Protein AF-A0A957SFG5-F1 (afdb_monomer_lite)

Foldseek 3Di:
DPDDDLFKDKDAFDPVPPCCVVVVDNGDPDGMDIDGPDDDLVSQLVCVLVVVDPDDPDDQCVSLVVSCVSPVPDAADDPDPVRYDDDFFDDDDDDPCVDPPNVDVLQVLLVQLQDPVVVCCCPVRVVRDDDDLDRGDPPPVCVVVVVVCVVVCVVPVSNHHDNVSSVVSCVVVPDDDDPVD

pLDDT: mean 92.84, std 5.59, range [71.06, 98.25]

Sequence (181 aa):
LVYTDVQRKIWDLRPDWWAAKTGFHDLPKVERMVFLPGMDENTMVQLISNNEIDLAFSFTPQNMELAQSQNDKITTFSSEPPYGFL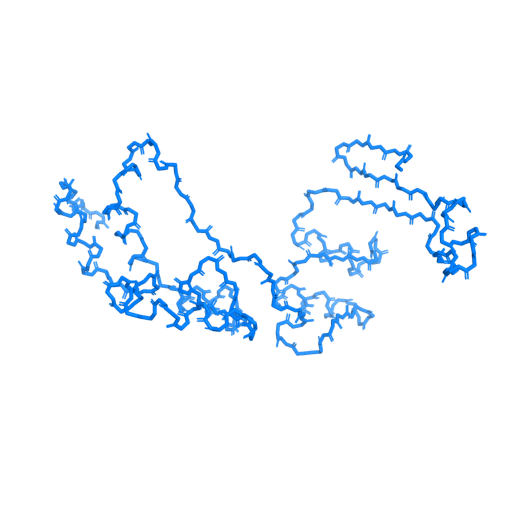DWWPISLAFNDSEPPFDNPDIRWAISYALDRDQIIDVAFRGTTTAIKLPYPGYPGMKPFIDSVSDLLEQYPTTEFNLDKSAELMTANGYEKDGEG

Secondary structure (DSSP, 8-state):
--EE-SS-EEEE--TT-HHHHTTSSPPPS--EEEE--S--HHHHHHHHHTTS-S------HHHHHHHHHH-TT---S-SSTT-S---SS-------TTSTTTTSHHHHHHHHHT--HHHHHHHHHTT-S---SSSS---GGGHHHHHTTHHHHHHS-TT---HHHHHHHHHHTT----TT-

Structure (mmCIF, N/CA/C/O backbone):
data_AF-A0A957SFG5-F1
#
_entry.id   AF-A0A957SFG5-F1
#
loop_
_atom_site.group_PDB
_atom_s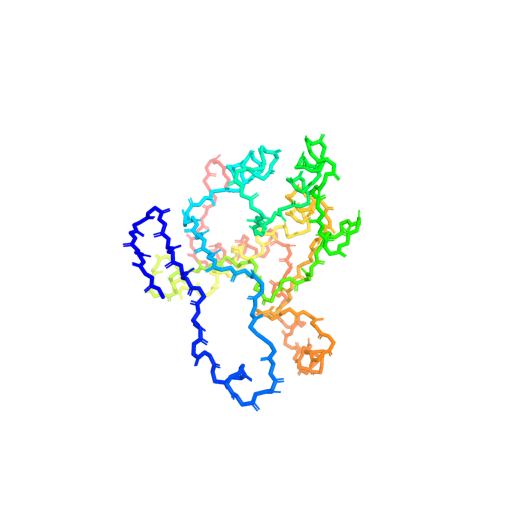ite.id
_atom_site.type_symbol
_atom_site.label_atom_id
_atom_site.label_alt_id
_atom_site.label_comp_id
_atom_site.label_asym_id
_atom_site.label_entity_id
_atom_site.label_seq_id
_atom_site.pdbx_PDB_ins_code
_atom_site.Cartn_x
_atom_site.Cartn_y
_atom_site.Cartn_z
_atom_site.occupancy
_atom_site.B_iso_or_equiv
_atom_site.auth_seq_id
_atom_site.auth_comp_id
_atom_site.auth_asym_id
_atom_site.auth_atom_id
_atom_site.pdbx_PDB_model_num
ATOM 1 N N . LEU A 1 1 ? 24.250 -9.896 -11.782 1.00 94.00 1 LEU A N 1
ATOM 2 C CA . LEU A 1 1 ? 24.590 -8.815 -10.836 1.00 94.00 1 LEU A CA 1
ATOM 3 C C . LEU A 1 1 ? 26.076 -8.564 -10.987 1.00 94.00 1 LEU A C 1
ATOM 5 O O . LEU A 1 1 ? 26.839 -9.496 -10.775 1.00 94.00 1 LEU A O 1
ATOM 9 N N . VAL A 1 2 ? 26.460 -7.373 -11.430 1.00 97.44 2 VAL A N 1
ATOM 10 C CA . VAL A 1 2 ? 27.866 -6.995 -11.658 1.00 97.44 2 VAL A CA 1
ATOM 11 C C . VAL A 1 2 ? 28.364 -5.971 -10.638 1.00 97.44 2 VAL A C 1
ATOM 13 O O . VAL A 1 2 ? 29.566 -5.842 -10.443 1.00 97.44 2 VAL A O 1
ATOM 16 N N . TYR A 1 3 ? 27.452 -5.273 -9.953 1.00 97.75 3 TYR A N 1
ATOM 17 C CA . TYR A 1 3 ? 27.781 -4.326 -8.890 1.00 97.75 3 TYR A CA 1
ATOM 18 C C . TYR A 1 3 ? 26.620 -4.175 -7.903 1.00 97.75 3 TYR A C 1
ATOM 20 O O . TYR A 1 3 ? 25.456 -4.206 -8.309 1.00 97.75 3 TYR A O 1
ATOM 28 N N . THR A 1 4 ? 26.934 -3.980 -6.621 1.00 97.62 4 THR A N 1
ATOM 29 C CA . THR A 1 4 ? 25.954 -3.648 -5.583 1.00 97.62 4 THR A CA 1
ATOM 30 C C . THR A 1 4 ? 26.601 -2.819 -4.479 1.00 97.62 4 THR A C 1
ATOM 32 O O . THR A 1 4 ? 27.673 -3.159 -3.985 1.00 97.62 4 THR A O 1
ATOM 35 N N . ASP A 1 5 ? 25.907 -1.774 -4.059 1.00 96.06 5 ASP A N 1
ATOM 36 C CA . ASP A 1 5 ? 26.125 -1.062 -2.803 1.00 96.06 5 ASP A CA 1
ATOM 37 C C . ASP A 1 5 ? 24.763 -0.595 -2.252 1.00 96.06 5 ASP A C 1
ATOM 39 O O . ASP A 1 5 ? 23.711 -1.076 -2.686 1.00 96.06 5 ASP A O 1
ATOM 43 N N . VAL A 1 6 ? 24.771 0.302 -1.265 1.00 94.50 6 VAL A N 1
ATOM 44 C CA . VAL A 1 6 ? 23.537 0.863 -0.691 1.00 94.50 6 VAL A CA 1
ATOM 45 C C . VAL A 1 6 ? 22.815 1.831 -1.636 1.00 94.50 6 VAL A C 1
ATOM 47 O O . VAL A 1 6 ? 21.619 2.038 -1.473 1.00 94.50 6 VAL A O 1
ATOM 50 N N . GLN A 1 7 ? 23.517 2.408 -2.615 1.00 93.38 7 GLN A N 1
ATOM 51 C CA . GLN A 1 7 ? 22.997 3.433 -3.525 1.00 93.38 7 GLN A CA 1
ATOM 52 C C . GLN A 1 7 ? 22.490 2.849 -4.845 1.00 93.38 7 GLN A C 1
ATOM 54 O O . GLN A 1 7 ? 21.644 3.450 -5.501 1.00 93.38 7 GLN A O 1
ATOM 59 N N . ARG A 1 8 ? 23.012 1.696 -5.280 1.00 94.62 8 ARG A N 1
ATOM 60 C CA . ARG A 1 8 ? 22.644 1.085 -6.558 1.00 94.62 8 ARG A CA 1
ATOM 61 C C . ARG A 1 8 ? 22.949 -0.402 -6.656 1.00 94.62 8 ARG A C 1
ATOM 63 O O . ARG A 1 8 ? 23.901 -0.931 -6.082 1.00 94.62 8 ARG A O 1
ATOM 70 N N . LYS A 1 9 ? 22.182 -1.065 -7.516 1.00 97.38 9 LYS A N 1
ATOM 71 C CA . LYS A 1 9 ? 22.434 -2.431 -7.984 1.00 97.38 9 LYS A CA 1
ATOM 72 C C . LYS A 1 9 ? 22.478 -2.440 -9.505 1.00 97.38 9 LYS A C 1
ATOM 74 O O . LYS A 1 9 ? 21.611 -1.853 -10.144 1.00 97.38 9 LYS A O 1
ATOM 79 N N . ILE A 1 10 ? 23.486 -3.092 -10.083 1.00 98.12 10 ILE A N 1
ATOM 80 C CA . ILE A 1 10 ? 23.691 -3.126 -11.535 1.00 98.12 10 ILE A CA 1
ATOM 81 C C . ILE A 1 10 ? 23.683 -4.570 -12.022 1.00 98.12 10 ILE A C 1
ATOM 83 O O . ILE A 1 10 ? 24.430 -5.422 -11.525 1.00 98.12 10 ILE A O 1
ATOM 87 N N . TRP A 1 11 ? 22.862 -4.845 -13.029 1.00 98.19 11 TRP A N 1
ATOM 88 C CA . TRP A 1 11 ? 22.834 -6.116 -13.741 1.00 98.19 11 TRP A CA 1
ATOM 89 C C . TRP A 1 11 ? 23.118 -5.878 -15.210 1.00 98.19 11 TRP A C 1
ATOM 91 O O . TRP A 1 11 ? 22.459 -5.051 -15.829 1.00 98.19 11 TRP A O 1
ATOM 101 N N . ASP A 1 12 ? 24.042 -6.659 -15.750 1.00 97.94 12 ASP A N 1
ATOM 102 C CA . ASP A 1 12 ? 24.275 -6.731 -17.186 1.00 97.94 12 ASP A CA 1
ATOM 103 C C . ASP A 1 12 ? 23.519 -7.926 -17.760 1.00 97.94 12 ASP A C 1
ATOM 105 O O . ASP A 1 12 ? 23.308 -8.938 -17.073 1.00 97.94 12 ASP A O 1
ATOM 109 N N . LEU A 1 13 ? 23.121 -7.796 -19.023 1.00 97.62 13 LEU A N 1
ATOM 110 C CA . LEU A 1 13 ? 22.551 -8.867 -19.816 1.00 97.62 13 LEU A CA 1
ATOM 111 C C . LEU A 1 13 ? 23.467 -10.084 -19.748 1.00 97.62 13 LEU A C 1
ATOM 113 O O . LEU A 1 13 ? 24.683 -9.997 -19.913 1.00 97.62 13 LEU A O 1
ATOM 117 N N . ARG A 1 14 ? 22.854 -11.244 -19.523 1.00 96.19 14 ARG A N 1
ATOM 118 C CA . ARG A 1 14 ? 23.555 -12.517 -19.526 1.00 96.19 14 ARG A CA 1
ATOM 119 C C . ARG A 1 14 ? 23.525 -13.102 -20.947 1.00 96.19 14 ARG A C 1
ATOM 121 O O . ARG A 1 14 ? 22.488 -13.646 -21.328 1.00 96.19 14 ARG A O 1
ATOM 128 N N . PRO A 1 15 ? 24.620 -13.026 -21.730 1.00 95.19 15 PRO A N 1
ATOM 129 C CA . PRO A 1 15 ? 24.597 -13.417 -23.143 1.00 95.19 15 PRO A CA 1
ATOM 130 C C . PRO A 1 15 ? 24.383 -14.924 -23.349 1.00 95.19 15 PRO A C 1
ATOM 132 O O . PRO A 1 15 ? 23.937 -15.342 -24.411 1.00 95.19 15 PRO A O 1
ATOM 135 N N . ASP A 1 16 ? 24.661 -15.748 -22.335 1.00 95.31 16 ASP A N 1
ATOM 136 C CA . ASP A 1 16 ? 24.464 -17.202 -22.358 1.00 95.31 16 ASP A CA 1
ATOM 137 C C . ASP A 1 16 ? 23.119 -17.649 -21.747 1.00 95.31 16 ASP A C 1
ATOM 139 O O . ASP A 1 16 ? 22.970 -18.785 -21.277 1.00 95.31 16 ASP A O 1
ATOM 143 N N . TRP A 1 17 ? 22.122 -16.755 -21.700 1.00 96.81 17 TRP A N 1
ATOM 144 C CA . TRP A 1 17 ? 20.792 -17.105 -21.212 1.00 96.81 17 TRP A CA 1
ATOM 145 C C . TRP A 1 17 ? 20.233 -18.321 -21.961 1.00 96.81 17 TRP A C 1
ATOM 147 O O . TRP A 1 17 ? 20.208 -18.362 -23.190 1.00 96.81 17 TRP A O 1
ATOM 157 N N . TRP A 1 18 ? 19.814 -19.344 -21.207 1.00 96.75 18 TRP A N 1
ATOM 158 C CA . TRP A 1 18 ? 19.494 -20.661 -21.762 1.00 96.75 18 TRP A CA 1
ATOM 159 C C . TRP A 1 18 ? 18.402 -20.585 -22.832 1.00 96.75 18 TRP A C 1
ATOM 161 O O . TRP A 1 18 ? 18.512 -21.276 -23.836 1.00 96.75 18 TRP A O 1
ATOM 171 N N . ALA A 1 19 ? 17.402 -19.719 -22.645 1.00 97.06 19 ALA A N 1
ATOM 172 C CA . ALA A 1 19 ? 16.280 -19.601 -23.566 1.00 97.06 19 ALA A CA 1
ATOM 173 C C . ALA A 1 19 ? 16.721 -19.053 -24.929 1.00 97.06 19 ALA A C 1
ATOM 175 O O . ALA A 1 19 ? 16.246 -19.536 -25.953 1.00 97.06 19 ALA A O 1
ATOM 176 N N . ALA A 1 20 ? 17.693 -18.136 -24.948 1.00 96.69 20 ALA A N 1
ATOM 177 C CA . ALA A 1 20 ? 18.332 -17.674 -26.178 1.00 96.69 20 ALA A CA 1
ATOM 178 C C . ALA A 1 20 ? 19.196 -18.755 -26.810 1.00 96.69 20 ALA A C 1
ATOM 180 O O . ALA A 1 20 ? 19.100 -19.014 -28.007 1.00 96.69 20 ALA A O 1
ATOM 181 N N . LYS A 1 21 ? 19.981 -19.465 -25.998 1.00 95.94 21 LYS A N 1
ATOM 182 C CA . LYS A 1 21 ? 20.838 -20.547 -26.487 1.00 95.94 21 LYS A CA 1
ATOM 183 C C . LYS A 1 21 ? 20.048 -21.694 -27.129 1.00 95.94 21 LYS A C 1
ATOM 185 O O . LYS A 1 21 ? 20.532 -22.297 -28.082 1.00 95.94 21 LYS A O 1
ATOM 190 N N . THR A 1 22 ? 18.865 -22.017 -26.611 1.00 97.50 22 THR A N 1
ATOM 191 C CA . THR A 1 22 ? 18.005 -23.077 -27.160 1.00 97.50 22 THR A CA 1
ATOM 192 C C . THR A 1 22 ? 17.089 -22.593 -28.285 1.00 97.50 22 THR A C 1
ATOM 194 O O . THR A 1 22 ? 16.378 -23.414 -28.855 1.00 97.50 22 THR A O 1
ATOM 197 N N . GLY A 1 23 ? 17.064 -21.289 -28.587 1.00 96.38 23 GLY A N 1
ATOM 198 C CA . GLY A 1 23 ? 16.125 -20.693 -29.543 1.00 96.38 23 GLY A CA 1
ATOM 199 C C . GLY A 1 23 ? 14.677 -20.617 -29.040 1.00 96.38 23 GLY A C 1
ATOM 200 O O . GLY A 1 23 ? 13.762 -20.473 -29.841 1.00 96.38 23 GLY A O 1
ATOM 201 N N . PHE A 1 24 ? 14.454 -20.742 -27.728 1.00 97.62 24 PHE A N 1
ATOM 202 C CA . PHE A 1 24 ? 13.128 -20.611 -27.117 1.00 97.62 24 PHE A CA 1
ATOM 203 C C . PHE A 1 24 ? 12.676 -19.142 -27.030 1.00 97.62 24 PHE A C 1
ATOM 205 O O . PHE A 1 24 ? 11.509 -18.850 -27.267 1.00 97.62 24 PHE A O 1
ATOM 212 N N . HIS A 1 25 ? 13.599 -18.220 -26.739 1.00 97.31 25 HIS A N 1
ATOM 213 C CA . HIS A 1 25 ? 13.359 -16.772 -26.741 1.00 97.31 25 HIS A CA 1
ATOM 214 C C . HIS A 1 25 ? 14.609 -16.007 -27.166 1.00 97.31 25 HIS A C 1
ATOM 216 O O . HIS A 1 25 ? 15.697 -16.373 -26.746 1.00 97.31 25 HIS A O 1
ATOM 222 N N . ASP A 1 26 ? 14.461 -14.905 -27.899 1.00 97.25 26 ASP A N 1
ATOM 223 C CA . ASP A 1 26 ? 15.575 -13.991 -28.180 1.00 97.25 26 ASP A CA 1
ATOM 224 C C . ASP A 1 26 ? 16.135 -13.350 -26.896 1.00 97.25 26 ASP A C 1
ATOM 226 O O . ASP A 1 26 ? 15.451 -13.253 -25.872 1.00 97.25 26 ASP A O 1
ATOM 230 N N . LEU A 1 27 ? 17.383 -12.872 -26.946 1.00 97.12 27 LEU A N 1
ATOM 231 C CA . LEU A 1 27 ? 17.940 -12.074 -25.852 1.00 97.12 27 LEU A CA 1
ATOM 232 C C . LEU A 1 27 ? 17.141 -10.765 -25.673 1.00 97.12 27 LEU A C 1
ATOM 234 O O . LEU A 1 27 ? 16.758 -10.138 -26.666 1.00 97.12 27 LEU A O 1
ATOM 238 N N . PRO A 1 28 ? 16.927 -10.305 -24.425 1.00 95.75 28 PRO A N 1
ATOM 239 C CA . PRO A 1 28 ? 16.387 -8.976 -24.164 1.00 95.75 28 PRO A CA 1
ATOM 240 C C . PRO A 1 28 ? 17.209 -7.880 -24.849 1.00 95.75 28 PRO A C 1
ATOM 242 O O . PRO A 1 28 ? 18.436 -7.935 -24.864 1.00 95.75 28 PRO A O 1
ATOM 245 N N . LYS A 1 29 ? 16.530 -6.841 -25.349 1.00 96.56 29 LYS A N 1
ATOM 246 C CA . LYS A 1 29 ? 17.194 -5.656 -25.922 1.00 96.56 29 LYS A CA 1
ATOM 247 C C . LYS A 1 29 ? 17.914 -4.805 -24.871 1.00 96.56 29 LYS A C 1
ATOM 249 O O . LYS A 1 29 ? 18.819 -4.056 -25.211 1.00 96.56 29 LYS A O 1
ATOM 254 N N . VAL A 1 30 ? 17.476 -4.879 -23.613 1.00 96.44 30 VAL A N 1
ATOM 255 C CA . VAL A 1 30 ? 18.080 -4.143 -22.498 1.00 96.44 30 VAL A CA 1
ATOM 256 C C . VAL A 1 30 ? 19.384 -4.829 -22.100 1.00 96.44 30 VAL A C 1
ATOM 258 O O . VAL A 1 30 ? 19.377 -5.964 -21.627 1.00 96.44 30 VAL A O 1
ATOM 261 N N . GLU A 1 31 ? 20.499 -4.125 -22.274 1.00 97.06 31 GLU A N 1
ATOM 262 C CA . GLU A 1 31 ? 21.842 -4.647 -21.990 1.00 97.06 31 GLU A CA 1
ATOM 263 C C . GLU A 1 31 ? 22.265 -4.454 -20.531 1.00 97.06 31 GLU A C 1
ATOM 265 O O . GLU A 1 31 ? 23.101 -5.200 -20.021 1.00 97.06 31 GLU A O 1
ATOM 270 N N . ARG A 1 32 ? 21.693 -3.456 -19.850 1.00 97.75 32 ARG A N 1
ATOM 271 C CA . ARG A 1 32 ? 22.003 -3.126 -18.460 1.00 97.75 32 ARG A CA 1
ATOM 272 C C . ARG A 1 32 ? 20.786 -2.562 -17.746 1.00 97.75 32 ARG A C 1
ATOM 274 O O . ARG A 1 32 ? 20.080 -1.720 -18.284 1.00 97.75 32 ARG A O 1
ATOM 281 N N . MET A 1 33 ? 20.603 -2.985 -16.501 1.00 97.50 33 MET A N 1
ATOM 282 C CA . MET A 1 33 ? 19.661 -2.390 -15.559 1.00 97.50 33 MET A CA 1
ATOM 283 C C . MET A 1 33 ? 20.432 -1.795 -14.385 1.00 97.50 33 MET A C 1
ATOM 285 O O . MET A 1 33 ? 21.273 -2.473 -13.787 1.00 97.50 33 MET A O 1
ATOM 289 N N . VAL A 1 34 ? 20.122 -0.546 -14.044 1.00 97.06 34 VAL A N 1
ATOM 290 C CA . VAL A 1 34 ? 20.611 0.135 -12.842 1.00 97.06 34 VAL A CA 1
ATOM 291 C C . VAL A 1 34 ? 19.409 0.401 -11.949 1.00 97.06 34 VAL A C 1
ATOM 293 O O . VAL A 1 34 ? 18.510 1.144 -12.319 1.00 97.06 34 VAL A O 1
ATOM 296 N N . PHE A 1 35 ? 19.380 -0.230 -10.783 1.00 95.56 35 PHE A N 1
ATOM 297 C CA . PHE A 1 35 ? 18.334 -0.028 -9.787 1.00 95.56 35 PHE A CA 1
ATOM 298 C C . PHE A 1 35 ? 18.850 0.890 -8.690 1.00 95.56 35 PHE A C 1
ATOM 300 O O . PHE A 1 35 ? 19.915 0.616 -8.134 1.00 95.56 35 PHE A O 1
ATOM 307 N N . LEU A 1 36 ? 18.082 1.925 -8.366 1.00 93.88 36 LEU A N 1
ATOM 308 C CA . LEU A 1 36 ? 18.376 2.901 -7.320 1.00 93.88 36 LEU A CA 1
ATOM 309 C C . LEU A 1 36 ? 17.465 2.611 -6.108 1.00 93.88 36 LEU A C 1
ATOM 311 O O . LEU A 1 36 ? 16.256 2.811 -6.202 1.00 93.88 36 LEU A O 1
ATOM 315 N N . PRO A 1 37 ? 17.981 2.057 -4.995 1.00 90.62 37 PRO A N 1
ATOM 316 C CA . PRO A 1 37 ? 17.180 1.760 -3.812 1.00 90.62 37 PRO A CA 1
ATOM 317 C C . PRO A 1 37 ? 16.814 3.016 -3.014 1.00 90.62 37 PRO A C 1
ATOM 319 O O . PRO A 1 37 ? 17.559 3.990 -3.000 1.00 90.62 37 PRO A O 1
ATOM 322 N N . GLY A 1 38 ? 15.723 2.930 -2.247 1.00 81.50 38 GLY A N 1
ATOM 323 C CA . GLY A 1 38 ? 15.443 3.865 -1.149 1.00 81.50 38 GLY A CA 1
ATOM 324 C C . GLY A 1 38 ? 14.981 5.259 -1.569 1.00 81.50 38 GLY A C 1
ATOM 325 O O . GLY A 1 38 ? 15.095 6.187 -0.775 1.00 81.50 38 GLY A O 1
ATOM 326 N N . MET A 1 39 ? 14.475 5.416 -2.791 1.00 85.88 39 MET A N 1
ATOM 327 C CA . MET A 1 39 ? 13.896 6.680 -3.238 1.00 85.88 39 MET A CA 1
ATOM 328 C C . MET A 1 39 ? 12.466 6.812 -2.717 1.00 85.88 39 MET A C 1
ATOM 330 O O . MET A 1 39 ? 11.665 5.886 -2.859 1.00 85.88 39 MET A O 1
ATOM 334 N N . ASP A 1 40 ? 12.148 7.962 -2.1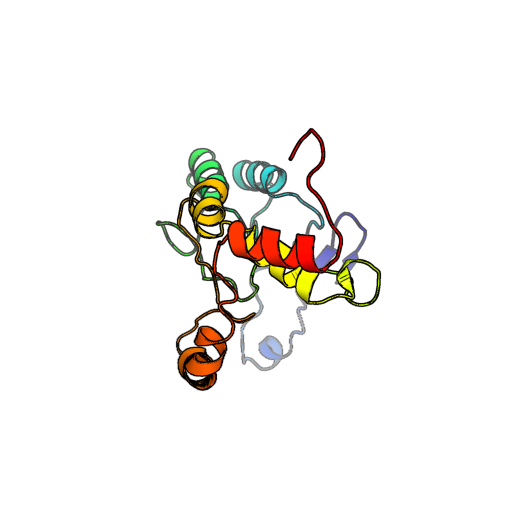29 1.00 90.81 40 ASP A N 1
ATOM 335 C CA . ASP A 1 40 ? 10.763 8.338 -1.877 1.00 90.81 40 ASP A CA 1
ATOM 336 C C . ASP A 1 40 ? 10.056 8.723 -3.187 1.00 90.81 40 ASP A C 1
ATOM 338 O O . ASP A 1 40 ? 10.674 8.961 -4.231 1.00 90.81 40 ASP A O 1
ATOM 342 N N . GLU A 1 41 ? 8.733 8.782 -3.119 1.00 90.88 41 GLU A N 1
ATOM 343 C CA . GLU A 1 41 ? 7.878 9.017 -4.274 1.00 90.88 41 GLU A CA 1
ATOM 344 C C . GLU A 1 41 ? 8.114 10.381 -4.940 1.00 90.88 41 GLU A C 1
ATOM 346 O O . GLU A 1 41 ? 8.167 10.460 -6.166 1.00 90.88 41 GLU A O 1
ATOM 351 N N . ASN A 1 42 ? 8.345 11.444 -4.160 1.00 92.12 42 ASN A N 1
ATOM 352 C CA . ASN A 1 42 ? 8.575 12.788 -4.699 1.00 92.12 42 ASN A CA 1
ATOM 353 C C . ASN A 1 42 ? 9.918 12.868 -5.428 1.00 92.12 42 ASN A C 1
ATOM 355 O O . ASN A 1 42 ? 10.011 13.469 -6.501 1.00 92.12 42 ASN A O 1
ATOM 359 N N . THR A 1 43 ? 10.950 12.230 -4.871 1.00 94.12 43 THR A N 1
ATOM 360 C CA . THR A 1 43 ? 12.250 12.089 -5.534 1.00 94.12 43 THR A CA 1
ATOM 361 C C . THR A 1 43 ? 12.092 11.366 -6.872 1.00 94.12 43 THR A C 1
ATOM 363 O O . THR A 1 43 ? 12.603 11.833 -7.890 1.00 94.12 43 THR A O 1
ATOM 366 N N . MET A 1 44 ? 11.326 10.272 -6.908 1.00 95.44 44 MET A N 1
ATOM 367 C CA . MET A 1 44 ? 11.057 9.550 -8.152 1.00 95.44 44 MET A CA 1
ATOM 368 C C . MET A 1 44 ? 10.317 10.403 -9.188 1.00 95.44 44 MET A C 1
ATOM 370 O O . MET A 1 44 ? 10.702 10.344 -10.352 1.00 95.44 44 MET A O 1
ATOM 374 N N . VAL A 1 45 ? 9.324 11.214 -8.790 1.00 95.69 45 VAL A N 1
ATOM 375 C CA . VAL A 1 45 ? 8.634 12.159 -9.695 1.00 95.69 45 VAL A CA 1
ATOM 376 C C . VAL A 1 45 ? 9.635 13.105 -10.356 1.00 95.69 45 VAL A C 1
ATOM 378 O O . VAL A 1 45 ? 9.600 13.275 -11.569 1.00 95.69 45 VAL A O 1
ATOM 381 N N . GLN A 1 46 ? 10.565 13.689 -9.596 1.00 95.00 46 GLN A N 1
ATOM 382 C CA . GLN A 1 46 ? 11.567 14.591 -10.173 1.00 95.00 46 GLN A CA 1
ATOM 383 C C . GLN A 1 46 ? 12.489 13.874 -11.166 1.00 95.00 46 GLN A C 1
ATOM 385 O O . GLN A 1 46 ? 12.711 14.366 -12.272 1.00 95.00 46 GLN A O 1
ATOM 390 N N . LEU A 1 47 ? 12.986 12.690 -10.801 1.00 95.44 47 LEU A N 1
ATOM 391 C CA . LEU A 1 47 ? 13.908 11.932 -11.647 1.00 95.44 47 LEU A CA 1
ATOM 392 C C . LEU A 1 47 ? 13.251 11.470 -12.954 1.00 95.44 47 LEU A C 1
ATOM 394 O O . LEU A 1 47 ? 13.858 11.603 -14.017 1.00 95.44 47 LEU A O 1
ATOM 398 N N . ILE A 1 48 ? 12.019 10.946 -12.906 1.00 96.56 48 ILE A N 1
ATOM 399 C CA . ILE A 1 48 ? 11.320 10.486 -14.118 1.00 96.56 48 ILE A CA 1
ATOM 400 C C . ILE A 1 48 ? 10.952 11.675 -15.016 1.00 96.56 48 ILE A C 1
ATOM 402 O O . ILE A 1 48 ? 11.160 11.614 -16.227 1.00 96.56 48 ILE A O 1
ATOM 406 N N . SER A 1 49 ? 10.505 12.796 -14.435 1.00 96.25 49 SER A N 1
ATOM 407 C CA . SER A 1 49 ? 10.208 14.027 -15.177 1.00 96.25 49 SER A CA 1
ATOM 408 C C . SER A 1 49 ? 11.439 14.567 -15.906 1.00 96.25 49 SER A C 1
ATOM 410 O O . SER A 1 49 ? 11.337 14.976 -17.064 1.00 96.25 49 SER A O 1
ATOM 412 N N . ASN A 1 50 ? 12.617 14.485 -15.280 1.00 96.31 50 ASN A N 1
ATOM 413 C CA . ASN A 1 50 ? 13.888 14.923 -15.860 1.00 96.31 50 ASN A CA 1
ATOM 414 C C . ASN A 1 50 ? 14.535 13.903 -16.816 1.00 96.31 50 ASN A C 1
ATOM 416 O O . ASN A 1 50 ? 15.565 14.211 -17.418 1.00 96.31 50 ASN A O 1
ATOM 420 N N . ASN A 1 51 ? 13.933 12.726 -17.021 1.00 96.12 51 ASN A N 1
ATOM 421 C CA . ASN A 1 51 ? 14.510 11.602 -17.776 1.00 96.12 51 ASN A CA 1
ATOM 422 C C . ASN A 1 51 ? 15.827 11.064 -17.166 1.00 96.12 51 ASN A C 1
ATOM 424 O O . ASN A 1 51 ? 16.717 10.617 -17.887 1.00 96.12 51 ASN A O 1
ATOM 428 N N . GLU A 1 52 ? 15.969 11.127 -15.840 1.00 95.81 52 GLU A N 1
ATOM 429 C CA . GLU A 1 52 ? 17.106 10.562 -15.092 1.00 95.81 52 GLU A CA 1
ATOM 430 C C . GLU A 1 52 ? 16.889 9.083 -14.721 1.00 95.81 52 GLU A C 1
ATOM 432 O O . GLU A 1 52 ? 17.848 8.360 -14.443 1.00 95.81 52 GLU A O 1
ATOM 437 N N . ILE A 1 53 ? 15.635 8.626 -14.747 1.00 95.88 53 ILE A N 1
ATOM 438 C CA . ILE A 1 53 ? 15.235 7.217 -14.648 1.00 95.88 53 ILE A CA 1
ATOM 439 C C . ILE A 1 53 ? 14.241 6.889 -15.765 1.00 95.88 53 ILE A C 1
ATOM 441 O O . ILE A 1 53 ? 13.540 7.775 -16.241 1.00 95.88 53 ILE A O 1
ATOM 445 N N . ASP A 1 54 ? 14.158 5.615 -16.155 1.00 95.75 54 ASP A N 1
ATOM 446 C CA . ASP A 1 54 ? 13.216 5.141 -17.185 1.00 95.75 54 ASP A CA 1
ATOM 447 C C . ASP A 1 54 ? 11.921 4.554 -16.595 1.00 95.75 54 ASP A C 1
ATOM 449 O O . ASP A 1 54 ? 10.921 4.399 -17.293 1.00 95.75 54 ASP A O 1
ATOM 453 N N . LEU A 1 55 ? 11.946 4.176 -15.312 1.00 93.75 55 LEU A N 1
ATOM 454 C CA . LEU A 1 55 ? 10.834 3.533 -14.616 1.00 93.75 55 LEU A CA 1
ATOM 455 C C . LEU A 1 55 ? 10.781 4.005 -13.163 1.00 93.75 55 LEU A C 1
ATOM 457 O O . LEU A 1 55 ? 11.766 3.896 -12.434 1.00 93.75 55 LEU A O 1
ATOM 461 N N . ALA A 1 56 ? 9.604 4.464 -12.744 1.00 91.81 56 ALA A N 1
ATOM 462 C CA . ALA A 1 56 ? 9.252 4.709 -11.351 1.00 91.81 56 ALA A CA 1
ATOM 463 C C . ALA A 1 56 ? 8.173 3.707 -10.916 1.00 91.81 56 ALA A C 1
ATOM 465 O O . ALA A 1 56 ? 7.340 3.297 -11.726 1.00 91.81 56 ALA A O 1
ATOM 466 N N . PHE A 1 57 ? 8.201 3.287 -9.651 1.00 84.75 57 PHE A N 1
ATOM 467 C CA . PHE A 1 57 ? 7.264 2.300 -9.116 1.00 84.75 57 PHE A CA 1
ATOM 468 C C . PHE A 1 57 ? 6.517 2.843 -7.893 1.00 84.75 57 PHE A C 1
ATOM 470 O O . PHE A 1 57 ? 7.108 3.499 -7.040 1.00 84.75 57 PHE A O 1
ATOM 477 N N . SER A 1 58 ? 5.220 2.520 -7.851 1.00 81.31 58 SER A N 1
ATOM 478 C CA . SER A 1 58 ? 4.202 2.874 -6.850 1.00 81.31 58 SER A CA 1
ATOM 479 C C . SER A 1 58 ? 3.958 4.367 -6.629 1.00 81.31 58 SER A C 1
ATOM 481 O O . SER A 1 58 ? 4.051 4.856 -5.507 1.00 81.31 58 SER A O 1
ATOM 483 N N . PHE A 1 59 ? 3.577 5.079 -7.693 1.00 88.31 59 PHE A N 1
ATOM 484 C CA . PHE A 1 59 ? 2.974 6.404 -7.547 1.00 88.31 59 PHE A CA 1
ATOM 485 C C . PHE A 1 59 ? 1.527 6.314 -7.057 1.00 88.31 59 PHE A C 1
ATOM 487 O O . PHE A 1 59 ? 0.724 5.525 -7.556 1.00 88.31 59 PHE A O 1
ATOM 494 N N . THR A 1 60 ? 1.193 7.191 -6.122 1.00 86.88 60 THR A N 1
ATOM 495 C CA . THR A 1 60 ? -0.159 7.668 -5.861 1.00 86.88 60 THR A CA 1
ATOM 496 C C . THR A 1 60 ? -0.725 8.342 -7.120 1.00 86.88 60 THR A C 1
ATOM 498 O O . THR A 1 60 ? 0.034 8.880 -7.937 1.00 86.88 60 THR A O 1
ATOM 501 N N . PRO A 1 61 ? -2.058 8.369 -7.294 1.00 87.31 61 PRO A N 1
ATOM 502 C CA . PRO A 1 61 ? -2.688 9.061 -8.419 1.00 87.31 61 PRO A CA 1
ATOM 503 C C . PRO A 1 61 ? -2.218 10.513 -8.587 1.00 87.31 61 PRO A C 1
ATOM 505 O O . PRO A 1 61 ? -1.967 10.966 -9.699 1.00 87.31 61 PRO A O 1
ATOM 508 N N . GLN A 1 62 ? -2.034 11.221 -7.474 1.00 88.56 62 GLN A N 1
ATOM 509 C CA . GLN A 1 62 ? -1.625 12.620 -7.426 1.00 88.56 62 GLN A CA 1
ATOM 510 C C . GLN A 1 62 ? -0.218 12.825 -7.991 1.00 88.56 62 GLN A C 1
ATOM 512 O O . GLN A 1 62 ? 0.017 13.764 -8.750 1.00 88.56 62 GLN A O 1
ATOM 517 N N . ASN A 1 63 ? 0.720 11.948 -7.640 1.00 91.62 63 ASN A N 1
ATOM 518 C CA . ASN A 1 63 ? 2.087 12.039 -8.140 1.00 91.62 63 ASN A CA 1
ATOM 519 C C . ASN A 1 63 ? 2.217 11.543 -9.579 1.00 91.62 63 ASN A C 1
ATOM 521 O O . ASN A 1 63 ? 3.050 12.068 -10.316 1.00 91.62 63 ASN A O 1
ATOM 525 N N . MET A 1 64 ? 1.366 10.608 -10.014 1.00 91.50 64 MET A N 1
ATOM 526 C CA . MET A 1 64 ? 1.267 10.260 -11.433 1.00 91.50 64 MET A CA 1
ATOM 527 C C . MET A 1 64 ? 0.797 11.460 -12.266 1.00 91.50 64 MET A C 1
ATOM 529 O O . MET A 1 64 ? 1.453 11.811 -13.246 1.00 91.50 64 MET A O 1
ATOM 533 N N . GLU A 1 65 ? -0.272 12.141 -11.838 1.00 90.62 65 GLU A N 1
ATOM 534 C CA . GLU A 1 65 ? -0.755 13.377 -12.475 1.00 90.62 65 GLU A CA 1
ATOM 535 C C . GLU A 1 65 ? 0.336 14.452 -12.521 1.00 90.62 65 GLU A C 1
ATOM 537 O O . GLU A 1 65 ? 0.562 15.081 -13.558 1.00 90.62 65 GLU A O 1
ATOM 542 N N . LEU A 1 66 ? 1.054 14.643 -11.409 1.00 93.00 66 LEU A N 1
ATOM 543 C CA . LEU A 1 66 ? 2.147 15.605 -11.335 1.00 93.00 66 LEU A CA 1
ATOM 544 C C . LEU A 1 66 ? 3.278 15.259 -12.312 1.00 93.00 66 LEU A C 1
ATOM 546 O O . LEU A 1 66 ? 3.719 16.140 -13.051 1.00 93.00 66 LEU A O 1
ATOM 550 N N . ALA A 1 67 ? 3.722 14.002 -12.354 1.00 94.62 67 ALA A N 1
ATOM 551 C CA . ALA A 1 67 ? 4.770 13.556 -13.267 1.00 94.62 67 ALA A CA 1
ATOM 552 C C . ALA A 1 67 ? 4.361 13.772 -14.735 1.00 94.62 67 ALA A C 1
ATOM 554 O O . ALA A 1 67 ? 5.097 14.393 -15.501 1.00 94.62 67 ALA A O 1
ATOM 555 N N . GLN A 1 68 ? 3.146 13.363 -15.113 1.00 93.12 68 GLN A N 1
ATOM 556 C CA . GLN A 1 68 ? 2.619 13.564 -16.469 1.00 93.12 68 GLN A CA 1
ATOM 557 C C . GLN A 1 68 ? 2.459 15.047 -16.837 1.00 93.12 68 GLN A C 1
ATOM 559 O O . GLN A 1 68 ? 2.668 15.420 -17.989 1.00 93.12 68 GLN A O 1
ATOM 564 N N . SER A 1 69 ? 2.146 15.914 -15.866 1.00 94.44 69 SER A N 1
ATOM 565 C CA . SER A 1 69 ? 2.093 17.368 -16.090 1.00 94.44 69 SER A CA 1
ATOM 566 C C . SER A 1 69 ? 3.467 17.991 -16.373 1.00 94.44 69 SER A C 1
ATOM 568 O O . SER A 1 69 ? 3.547 19.046 -17.003 1.00 94.44 69 SER A O 1
ATOM 570 N N . GLN A 1 70 ? 4.545 17.352 -15.908 1.00 96.44 70 GLN A N 1
ATOM 571 C CA . GLN A 1 70 ? 5.924 17.813 -16.080 1.00 96.44 70 GLN A CA 1
ATOM 572 C C . GLN A 1 70 ? 6.589 17.218 -17.327 1.00 96.44 70 GLN A C 1
ATOM 574 O O . GLN A 1 70 ? 7.457 17.862 -17.917 1.00 96.44 70 GLN A O 1
ATOM 579 N N . ASN A 1 71 ? 6.190 16.012 -17.741 1.00 96.00 71 ASN A N 1
ATOM 580 C CA . ASN A 1 71 ? 6.711 15.340 -18.927 1.00 96.00 71 ASN A CA 1
ATOM 581 C C . ASN A 1 71 ? 5.625 14.462 -19.578 1.00 96.00 71 ASN A C 1
ATOM 583 O O . ASN A 1 71 ? 5.253 13.408 -19.062 1.00 96.00 71 ASN A O 1
ATOM 587 N N . ASP A 1 72 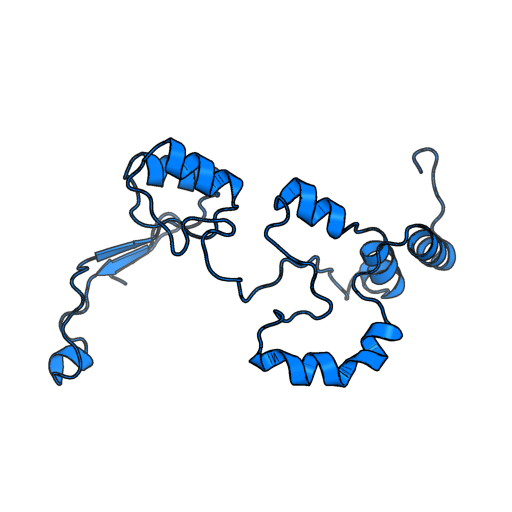? 5.162 14.881 -20.757 1.00 94.19 72 ASP A N 1
ATOM 588 C CA . ASP A 1 72 ? 4.079 14.251 -21.525 1.00 94.19 72 ASP A CA 1
ATOM 589 C C . ASP A 1 72 ? 4.441 12.877 -22.117 1.00 94.19 72 ASP A C 1
ATOM 591 O O . ASP A 1 72 ? 3.568 12.146 -22.589 1.00 94.19 72 ASP A O 1
ATOM 595 N N . LYS A 1 73 ? 5.723 12.496 -22.076 1.00 95.50 73 LYS A N 1
ATOM 596 C CA . LYS A 1 73 ? 6.200 11.171 -22.497 1.00 95.50 73 LYS A CA 1
ATOM 597 C C . LYS A 1 73 ? 6.027 10.110 -21.417 1.00 95.50 73 LYS A C 1
ATOM 599 O O . LYS A 1 73 ? 6.193 8.924 -21.710 1.00 95.50 73 LYS A O 1
ATOM 604 N N . ILE A 1 74 ? 5.730 10.512 -20.182 1.00 94.69 74 ILE A N 1
ATOM 605 C CA . ILE A 1 74 ? 5.497 9.579 -19.084 1.00 94.69 74 ILE A CA 1
ATOM 606 C C . ILE A 1 74 ? 4.163 8.881 -19.318 1.00 94.69 74 ILE A C 1
ATOM 608 O O . ILE A 1 74 ? 3.099 9.496 -19.381 1.00 94.69 74 ILE A O 1
ATOM 612 N N . THR A 1 75 ? 4.228 7.561 -19.440 1.00 93.06 75 THR A N 1
ATOM 613 C CA . THR A 1 75 ? 3.065 6.708 -19.674 1.00 93.06 75 THR A CA 1
ATOM 614 C C . THR A 1 75 ? 2.965 5.646 -18.593 1.00 93.06 75 THR A C 1
ATOM 616 O O . THR A 1 75 ? 3.915 5.359 -17.867 1.00 93.06 75 THR A O 1
ATOM 619 N N . THR A 1 76 ? 1.780 5.068 -18.483 1.00 92.00 76 THR A N 1
ATOM 620 C CA . THR A 1 76 ? 1.445 4.015 -17.531 1.00 92.00 76 THR A CA 1
ATOM 621 C C . THR A 1 76 ? 0.366 3.133 -18.157 1.00 92.00 76 THR A C 1
ATOM 623 O O . THR A 1 76 ? -0.034 3.344 -19.303 1.00 92.00 76 THR A O 1
ATOM 626 N N . PHE A 1 77 ? -0.071 2.100 -17.447 1.00 90.19 77 PHE A N 1
ATOM 627 C CA . PHE A 1 77 ? -0.973 1.087 -17.985 1.00 90.19 77 PHE A CA 1
ATOM 628 C C . PHE A 1 77 ? -2.353 1.637 -18.390 1.00 90.19 77 PHE A C 1
ATOM 630 O O . PHE A 1 77 ? -2.936 1.156 -19.359 1.00 90.19 77 PHE A O 1
ATOM 637 N N . SER A 1 78 ? -2.872 2.635 -17.668 1.00 89.25 78 SER A N 1
ATOM 638 C CA . SER A 1 78 ? -4.167 3.279 -17.930 1.00 89.25 78 SER A CA 1
ATOM 639 C C . SER A 1 78 ? -4.019 4.799 -17.998 1.00 89.25 78 SER A C 1
ATOM 641 O O . SER A 1 78 ? -3.246 5.374 -17.240 1.00 89.25 78 SER A O 1
ATOM 643 N N . SER A 1 79 ? -4.783 5.460 -18.870 1.00 86.50 79 SER A N 1
ATOM 644 C CA . SER A 1 79 ? -4.856 6.929 -18.924 1.00 86.50 79 SER A CA 1
ATOM 645 C C . SER A 1 79 ? -5.727 7.538 -17.823 1.00 86.50 79 SER A C 1
ATOM 647 O O . SER A 1 79 ? -5.686 8.744 -17.629 1.00 86.50 79 SER A O 1
ATOM 649 N N . GLU A 1 80 ? -6.506 6.716 -17.121 1.00 85.88 80 GLU A N 1
ATOM 650 C CA . GLU A 1 80 ? -7.412 7.131 -16.047 1.00 85.88 80 GLU A CA 1
ATOM 651 C C . GLU A 1 80 ? -6.976 6.532 -14.700 1.00 85.88 80 GLU A C 1
ATOM 653 O O . GLU A 1 80 ? -6.457 5.401 -14.695 1.00 85.88 80 GLU A O 1
ATOM 658 N N . PRO A 1 81 ? -7.236 7.213 -13.563 1.00 83.19 81 PRO A N 1
ATOM 659 C CA . PRO A 1 81 ? -7.012 6.666 -12.228 1.00 83.19 81 PRO A CA 1
ATOM 660 C C . PRO A 1 81 ? -7.638 5.268 -12.046 1.00 83.19 81 PRO A C 1
ATOM 662 O O . PRO A 1 81 ? -8.735 5.019 -12.549 1.00 83.19 81 PRO A O 1
ATOM 665 N N . PRO A 1 82 ? -6.981 4.340 -11.321 1.00 84.81 82 PRO A N 1
ATOM 666 C CA . PRO A 1 82 ? -5.727 4.496 -10.574 1.00 84.81 82 PRO A CA 1
ATOM 667 C C . PRO A 1 82 ? -4.457 4.384 -11.442 1.00 84.81 82 PRO A C 1
ATOM 669 O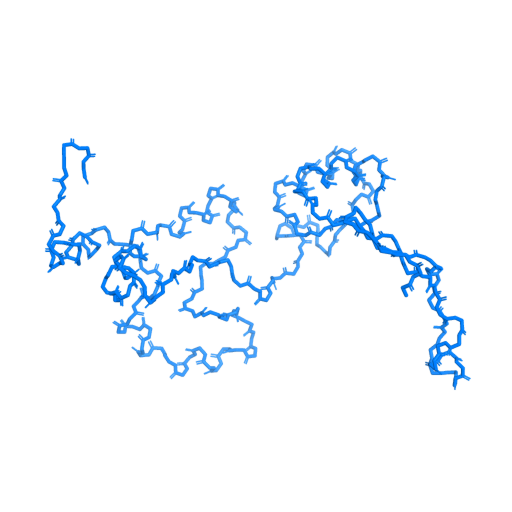 O . PRO A 1 82 ? -3.386 4.097 -10.918 1.00 84.81 82 PRO A O 1
ATOM 672 N N . TYR A 1 83 ? -4.556 4.566 -12.766 1.00 85.94 83 TYR A N 1
ATOM 673 C CA . TYR A 1 83 ? -3.449 4.593 -13.734 1.00 85.94 83 TYR A CA 1
ATOM 674 C C . TYR A 1 83 ? -2.672 3.273 -13.907 1.00 85.94 83 TYR A C 1
ATOM 676 O O . TYR A 1 83 ? -1.836 3.146 -14.805 1.00 85.94 83 TYR A O 1
ATOM 684 N N . GLY A 1 84 ? -2.965 2.263 -13.093 1.00 82.94 84 GLY A N 1
ATOM 685 C CA . GLY A 1 84 ? -2.229 1.008 -13.008 1.00 82.94 84 GLY A CA 1
ATOM 686 C C . GLY A 1 84 ? -3.106 -0.179 -12.621 1.00 82.94 84 GLY A C 1
ATOM 687 O O . GLY A 1 84 ? -4.327 -0.164 -12.774 1.00 82.94 84 GLY A O 1
ATOM 688 N N . PHE A 1 85 ? -2.457 -1.234 -12.136 1.00 73.38 85 PHE A N 1
ATOM 689 C CA . PHE A 1 85 ? -3.127 -2.436 -11.648 1.00 73.38 85 PHE A CA 1
ATOM 690 C C . PHE A 1 85 ? -3.455 -2.316 -10.152 1.00 73.38 85 PHE A C 1
ATOM 692 O O . PHE A 1 85 ? -2.778 -1.603 -9.415 1.00 73.38 85 PHE A O 1
ATOM 699 N N . LEU A 1 86 ? -4.482 -3.043 -9.700 1.00 75.06 86 LEU A N 1
ATOM 700 C CA . LEU A 1 86 ? -4.767 -3.211 -8.273 1.00 75.06 86 LEU A CA 1
ATOM 701 C C . LEU A 1 86 ? -3.637 -4.031 -7.637 1.00 75.06 86 LEU A C 1
ATOM 703 O O . LEU A 1 86 ? -3.488 -5.209 -7.978 1.00 75.06 86 LEU A O 1
ATOM 707 N N . ASP A 1 87 ? -2.864 -3.414 -6.742 1.00 75.75 87 ASP A N 1
ATOM 708 C CA . ASP A 1 87 ? -1.752 -4.074 -6.055 1.00 75.75 87 ASP A CA 1
ATOM 709 C C . ASP A 1 87 ? -2.242 -5.278 -5.234 1.00 75.75 87 ASP A C 1
ATOM 711 O O . ASP A 1 87 ? -3.348 -5.296 -4.690 1.00 75.75 87 ASP A O 1
ATOM 715 N N . TRP A 1 88 ? -1.404 -6.308 -5.165 1.00 73.12 88 TRP A N 1
ATOM 716 C CA . TRP A 1 88 ? -1.681 -7.525 -4.418 1.00 73.12 88 TRP A CA 1
ATOM 717 C C . TRP A 1 88 ? -1.405 -7.373 -2.915 1.00 73.12 88 TRP A C 1
ATOM 719 O O . TRP A 1 88 ? -1.816 -8.243 -2.145 1.00 73.12 88 TRP A O 1
ATOM 729 N N . TRP A 1 89 ? -0.741 -6.285 -2.497 1.00 78.88 89 TRP A N 1
ATOM 730 C CA . TRP A 1 89 ? -0.407 -5.988 -1.099 1.00 78.88 89 TRP A CA 1
ATOM 731 C C . TRP A 1 89 ? -1.348 -4.938 -0.522 1.00 78.88 89 TRP A C 1
ATOM 733 O O . TRP A 1 89 ? -1.290 -3.775 -0.922 1.00 78.88 89 TRP A O 1
ATOM 743 N N . PRO A 1 90 ? -2.184 -5.293 0.460 1.00 82.38 90 PRO A N 1
ATOM 744 C CA . PRO A 1 90 ? -2.950 -4.287 1.166 1.00 82.38 90 PRO A CA 1
ATOM 745 C C . PRO A 1 90 ? -2.086 -3.450 2.099 1.00 82.38 90 PRO A C 1
ATOM 747 O O . PRO A 1 90 ? -1.286 -3.971 2.882 1.00 82.38 90 PRO A O 1
ATOM 750 N N . ILE A 1 91 ? -2.325 -2.142 2.080 1.00 86.31 91 ILE A N 1
ATOM 751 C CA . ILE A 1 91 ? -1.787 -1.226 3.083 1.00 86.31 91 ILE A CA 1
ATOM 752 C C . ILE A 1 91 ? -2.426 -1.586 4.425 1.00 86.31 91 ILE A C 1
ATOM 754 O O . ILE A 1 91 ? -3.648 -1.559 4.568 1.00 86.31 91 ILE A O 1
ATOM 758 N N . SER A 1 92 ? -1.591 -1.959 5.391 1.00 88.88 92 SER A N 1
ATOM 759 C CA . SER A 1 92 ? -2.028 -2.524 6.668 1.00 88.88 92 SER A CA 1
ATOM 760 C C . SER A 1 92 ? -1.356 -1.809 7.836 1.00 88.88 92 SER A C 1
ATOM 762 O O . SER A 1 92 ? -0.170 -1.485 7.770 1.00 88.88 92 SER A O 1
ATOM 764 N N . LEU A 1 93 ? -2.102 -1.614 8.923 1.00 91.75 93 LEU A N 1
ATOM 765 C CA . LEU A 1 93 ? -1.552 -1.261 10.228 1.00 91.75 93 LEU A CA 1
ATOM 766 C C . LEU A 1 93 ? -1.349 -2.556 11.019 1.00 91.75 93 LEU A C 1
ATOM 768 O O . LEU A 1 93 ? -2.308 -3.290 11.252 1.00 91.75 93 LEU A O 1
ATOM 772 N N . ALA A 1 94 ? -0.107 -2.841 11.399 1.00 92.44 94 ALA A N 1
ATOM 773 C CA . ALA A 1 94 ? 0.252 -4.023 12.175 1.00 92.44 94 ALA A CA 1
ATOM 774 C C . ALA A 1 94 ? 0.804 -3.616 13.542 1.00 92.44 94 ALA A C 1
ATOM 776 O O . ALA A 1 94 ? 1.434 -2.565 13.677 1.00 92.44 94 ALA A O 1
ATOM 777 N N . PHE A 1 95 ? 0.598 -4.476 14.535 1.00 95.81 95 PHE A N 1
ATOM 778 C CA . PHE A 1 95 ? 1.085 -4.276 15.891 1.00 95.81 95 PHE A CA 1
ATOM 779 C C . PHE A 1 95 ? 2.072 -5.375 16.282 1.00 95.81 95 PHE A C 1
ATOM 781 O O . PHE A 1 95 ? 2.123 -6.446 15.675 1.00 95.81 95 PHE A O 1
ATOM 788 N N . ASN A 1 96 ? 2.883 -5.093 17.302 1.00 97.44 96 ASN A N 1
ATOM 789 C CA . ASN A 1 96 ? 3.638 -6.137 17.977 1.00 97.44 96 ASN A CA 1
ATOM 790 C C . ASN A 1 96 ? 2.713 -6.839 18.978 1.00 97.44 96 ASN A C 1
ATOM 792 O O . ASN A 1 96 ? 2.630 -6.439 20.135 1.00 97.44 96 ASN A O 1
ATOM 796 N N . ASP A 1 97 ? 2.046 -7.896 18.524 1.00 97.06 97 ASP A N 1
ATOM 797 C CA . ASP A 1 97 ? 1.058 -8.657 19.302 1.00 97.06 97 ASP A CA 1
ATOM 798 C C . ASP A 1 97 ? 1.668 -9.456 20.479 1.00 97.06 97 ASP A C 1
ATOM 800 O O . ASP A 1 97 ? 0.980 -10.258 21.105 1.00 97.06 97 ASP A O 1
ATOM 804 N N . SER A 1 98 ? 2.965 -9.296 20.768 1.00 97.75 98 SER A N 1
ATOM 805 C CA . SER A 1 98 ? 3.647 -9.916 21.917 1.00 97.75 98 SER A CA 1
ATOM 806 C C . SER A 1 98 ? 3.947 -8.944 23.059 1.00 97.75 98 SER A C 1
ATOM 808 O O . SER A 1 98 ? 4.432 -9.385 24.096 1.00 97.75 98 SER A O 1
ATOM 810 N N . GLU A 1 99 ? 3.686 -7.645 22.885 1.00 98.19 99 GLU A N 1
ATOM 811 C CA . GLU A 1 99 ? 4.028 -6.616 23.870 1.00 98.19 99 GLU A CA 1
ATOM 812 C C . GLU A 1 99 ? 2.802 -5.780 24.269 1.00 98.19 99 GLU A C 1
ATOM 814 O O . GLU A 1 99 ? 2.022 -5.381 23.395 1.00 98.19 99 GLU A O 1
ATOM 819 N N . PRO A 1 100 ? 2.647 -5.435 25.560 1.00 96.88 100 PRO A N 1
ATOM 820 C CA . PRO A 1 100 ? 1.607 -4.513 25.995 1.00 96.88 100 PRO A CA 1
ATOM 821 C C . PRO A 1 100 ? 1.703 -3.131 25.320 1.00 96.88 100 PRO A C 1
ATOM 823 O O . PRO A 1 100 ? 2.807 -2.627 25.099 1.00 96.88 100 PRO A O 1
ATOM 826 N N . PRO A 1 101 ? 0.565 -2.469 25.028 1.00 96.25 101 PRO A N 1
ATOM 827 C CA . PRO A 1 101 ? -0.806 -2.945 25.245 1.00 96.25 101 PRO A CA 1
ATOM 828 C C . PRO A 1 101 ? -1.363 -3.761 24.063 1.00 96.25 101 PRO A C 1
ATOM 830 O O . PRO A 1 101 ? -2.546 -4.091 24.043 1.00 96.25 101 PRO A O 1
ATOM 833 N N . PHE A 1 102 ? -0.548 -4.024 23.039 1.00 98.06 102 PHE A N 1
ATOM 834 C CA . PHE A 1 102 ? -1.005 -4.605 21.780 1.00 98.06 102 PHE A CA 1
ATOM 835 C C . PHE A 1 102 ? -1.082 -6.129 21.795 1.00 98.06 102 PHE A C 1
ATOM 837 O O . PHE A 1 102 ? -1.659 -6.694 20.871 1.00 98.06 102 PHE A O 1
ATOM 844 N N . ASP A 1 103 ? -0.568 -6.795 22.826 1.00 97.94 103 ASP A N 1
ATOM 845 C CA . ASP A 1 103 ? -0.843 -8.205 23.114 1.00 97.94 103 ASP A CA 1
ATOM 846 C C . ASP A 1 103 ? -2.344 -8.463 23.356 1.00 97.94 103 ASP A C 1
ATOM 848 O O . ASP A 1 103 ? -2.863 -9.528 23.011 1.00 97.94 103 ASP A O 1
ATOM 852 N N . ASN A 1 104 ? -3.079 -7.452 23.827 1.00 98.12 104 ASN A N 1
ATOM 853 C CA . ASN A 1 104 ? -4.523 -7.501 24.006 1.00 98.12 104 ASN A CA 1
ATOM 854 C C . ASN A 1 104 ? -5.296 -7.261 22.683 1.00 98.12 104 ASN A C 1
ATOM 856 O O . ASN A 1 104 ? -5.212 -6.170 22.104 1.00 98.12 104 ASN A O 1
ATOM 860 N N . PRO A 1 105 ? -6.097 -8.234 22.197 1.00 97.19 105 PRO A N 1
ATOM 861 C CA . PRO A 1 105 ? -6.871 -8.077 20.966 1.00 97.19 105 PRO A CA 1
ATOM 862 C C . PRO A 1 105 ? -7.937 -6.977 21.039 1.00 97.19 105 PRO A C 1
ATOM 864 O O . PRO A 1 105 ? -8.225 -6.374 20.005 1.00 97.19 105 PRO A O 1
ATOM 867 N N . ASP A 1 106 ? -8.487 -6.670 22.217 1.00 97.94 106 ASP A N 1
ATOM 868 C CA . ASP A 1 106 ? -9.499 -5.618 22.371 1.00 97.94 106 ASP A CA 1
ATOM 869 C C . ASP A 1 106 ? -8.921 -4.241 22.043 1.00 97.94 106 ASP A C 1
ATOM 871 O O . ASP A 1 106 ? -9.582 -3.426 21.404 1.00 97.94 106 ASP A O 1
ATOM 875 N N . ILE A 1 107 ? -7.655 -4.002 22.398 1.00 98.12 107 ILE A N 1
ATOM 876 C CA . ILE A 1 107 ? -6.955 -2.754 22.073 1.00 98.12 107 ILE A CA 1
ATOM 877 C C . ILE A 1 107 ? -6.754 -2.633 20.560 1.00 98.12 107 ILE A C 1
ATOM 879 O O . ILE A 1 107 ? -6.969 -1.567 19.984 1.00 98.12 107 ILE A O 1
ATOM 883 N N . ARG A 1 108 ? -6.412 -3.734 19.878 1.00 97.50 108 ARG A N 1
ATOM 884 C CA . ARG A 1 108 ? -6.265 -3.740 18.411 1.00 97.50 108 ARG A CA 1
ATOM 885 C C . ARG A 1 108 ? -7.609 -3.526 17.706 1.00 97.50 108 ARG A C 1
ATOM 887 O O . ARG A 1 108 ? -7.665 -2.799 16.713 1.00 97.50 108 ARG A O 1
ATOM 894 N N . TRP A 1 109 ? -8.693 -4.098 18.233 1.00 97.62 109 TRP A N 1
ATOM 895 C CA . TRP A 1 109 ? -10.052 -3.843 17.746 1.00 97.62 109 TRP A CA 1
ATOM 896 C C . TRP A 1 109 ? -10.493 -2.402 17.981 1.00 97.62 109 TRP A C 1
ATOM 898 O O . TRP A 1 109 ? -11.013 -1.790 17.051 1.00 97.62 109 TRP A O 1
ATOM 908 N N . ALA A 1 110 ? -10.237 -1.840 19.164 1.00 97.88 110 ALA A N 1
ATOM 909 C CA . ALA A 1 110 ? -10.535 -0.444 19.464 1.00 97.88 110 ALA A CA 1
ATOM 910 C C . ALA A 1 110 ? 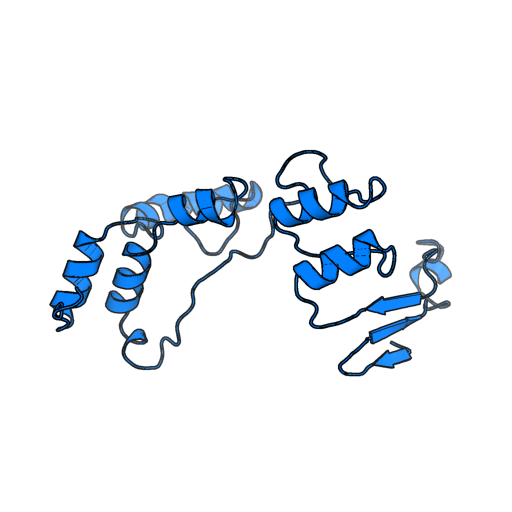-9.865 0.488 18.446 1.00 97.88 110 ALA A C 1
ATOM 912 O O . ALA A 1 110 ? -10.534 1.305 17.817 1.00 97.88 110 ALA A O 1
ATOM 913 N N . ILE A 1 111 ? -8.569 0.282 18.183 1.00 97.38 111 ILE A N 1
ATOM 914 C CA . ILE A 1 111 ? -7.843 1.061 17.175 1.00 97.38 111 ILE A CA 1
ATOM 915 C C . ILE A 1 111 ? -8.448 0.858 15.784 1.00 97.38 111 ILE A C 1
ATOM 917 O O . ILE A 1 111 ? -8.654 1.833 15.070 1.00 97.38 111 ILE A O 1
ATOM 921 N N . SER A 1 112 ? -8.784 -0.376 15.392 1.00 96.75 112 SER A N 1
ATOM 922 C CA . SER A 1 112 ? -9.405 -0.636 14.087 1.00 96.75 112 SER A CA 1
ATOM 923 C C . SER A 1 112 ? -10.739 0.096 13.908 1.00 96.75 112 SER A C 1
ATOM 925 O O . SER A 1 112 ? -10.979 0.633 12.824 1.00 96.75 112 SER A O 1
ATOM 927 N N . TYR A 1 113 ? -11.571 0.150 14.954 1.00 98.12 113 TYR A N 1
ATOM 928 C CA . TYR A 1 113 ? -12.836 0.890 14.956 1.00 98.12 113 TYR A CA 1
ATOM 929 C C . TYR A 1 113 ? -12.641 2.408 14.912 1.00 98.12 113 TYR A C 1
ATOM 931 O O . TYR A 1 113 ? -13.523 3.117 14.435 1.00 98.12 113 TYR A O 1
ATOM 939 N N . ALA A 1 114 ? -11.501 2.918 15.377 1.00 97.31 114 ALA A N 1
ATOM 940 C CA . ALA A 1 114 ? -11.160 4.334 15.290 1.00 97.31 114 ALA A CA 1
ATOM 941 C C . ALA A 1 114 ? -10.635 4.761 13.904 1.00 97.31 114 ALA A C 1
ATOM 943 O O . ALA A 1 114 ? -10.462 5.955 13.660 1.00 97.31 114 ALA A O 1
ATOM 944 N N . LEU A 1 115 ? -10.391 3.820 12.983 1.00 97.00 115 LEU A N 1
ATOM 945 C CA . LEU A 1 115 ? -9.917 4.118 11.630 1.00 97.00 115 LEU A CA 1
ATOM 946 C C . LEU A 1 115 ? -11.085 4.340 10.659 1.00 97.00 115 LEU A C 1
ATOM 948 O O . LEU A 1 115 ? -11.699 3.378 10.184 1.00 97.00 115 LEU A O 1
ATOM 952 N N . ASP A 1 116 ? -11.322 5.601 10.293 1.00 97.06 116 ASP A N 1
ATOM 953 C CA . ASP A 1 116 ? -12.215 5.974 9.190 1.00 97.06 116 ASP A CA 1
ATOM 954 C C . ASP A 1 116 ? -11.532 5.698 7.842 1.00 97.06 116 ASP A C 1
ATOM 956 O O . ASP A 1 116 ? -10.806 6.519 7.274 1.00 97.06 116 ASP A O 1
ATOM 960 N N . ARG A 1 117 ? -11.724 4.475 7.344 1.00 95.69 117 ARG A N 1
ATOM 961 C CA . ARG A 1 117 ? -11.119 4.021 6.088 1.00 95.69 117 ARG A CA 1
ATOM 962 C C . ARG A 1 117 ? -11.689 4.759 4.883 1.00 95.69 117 ARG A C 1
ATOM 964 O O . ARG A 1 117 ? -10.932 4.999 3.947 1.00 95.69 117 ARG A O 1
ATOM 971 N N . ASP A 1 118 ? -12.959 5.152 4.914 1.00 95.69 118 ASP A N 1
ATOM 972 C CA . ASP A 1 118 ? -13.579 5.896 3.818 1.00 95.69 118 ASP A CA 1
ATOM 973 C C . ASP A 1 118 ? -12.973 7.300 3.717 1.00 95.69 118 ASP A C 1
ATOM 975 O O . ASP A 1 118 ? -12.591 7.727 2.627 1.00 95.69 118 ASP A O 1
ATOM 979 N N . GLN A 1 119 ? -12.762 7.977 4.851 1.00 96.38 119 GLN A N 1
ATOM 980 C CA . GLN A 1 119 ? -12.056 9.259 4.885 1.00 96.38 119 GLN A CA 1
ATOM 981 C C . GLN A 1 119 ? -10.597 9.131 4.423 1.00 96.38 119 GLN A C 1
ATOM 983 O O . GLN A 1 119 ? -10.115 9.979 3.670 1.00 96.38 119 GLN A O 1
ATOM 988 N N . ILE A 1 120 ? -9.883 8.077 4.835 1.00 93.62 120 ILE A N 1
ATOM 989 C CA . ILE A 1 120 ? -8.513 7.817 4.361 1.00 93.62 120 ILE A CA 1
ATOM 990 C C . ILE A 1 120 ? -8.501 7.644 2.836 1.00 93.62 120 ILE A C 1
ATOM 992 O O . ILE A 1 120 ? -7.659 8.228 2.152 1.00 93.62 120 ILE A O 1
ATOM 996 N N . ILE A 1 121 ? -9.435 6.860 2.297 1.00 91.94 121 ILE A N 1
ATOM 997 C CA . ILE A 1 121 ? -9.565 6.610 0.859 1.00 91.94 121 ILE A CA 1
ATOM 998 C C . ILE A 1 121 ? -9.866 7.905 0.103 1.00 91.94 121 ILE A C 1
ATOM 1000 O O . ILE A 1 121 ? -9.236 8.168 -0.921 1.00 91.94 121 ILE A O 1
ATOM 1004 N N . ASP A 1 122 ? -10.795 8.717 0.598 1.00 93.31 122 ASP A N 1
ATOM 1005 C CA . ASP A 1 122 ? -11.184 9.973 -0.039 1.00 93.31 122 ASP A CA 1
ATOM 1006 C C . ASP A 1 122 ? -10.033 10.988 -0.037 1.00 93.31 122 ASP A C 1
ATOM 1008 O O . ASP A 1 122 ? -9.634 11.504 -1.081 1.00 93.31 122 ASP A O 1
ATOM 1012 N N . VAL A 1 123 ? -9.419 11.222 1.123 1.00 90.81 123 VAL A N 1
ATOM 1013 C CA . VAL A 1 123 ? -8.421 12.286 1.281 1.00 90.81 123 VAL A CA 1
ATOM 1014 C C . VAL A 1 123 ? -7.057 11.875 0.731 1.00 90.81 123 VAL A C 1
ATOM 1016 O O . VAL A 1 123 ? -6.466 12.603 -0.070 1.00 90.81 123 VAL A O 1
ATOM 1019 N N . ALA A 1 124 ? -6.531 10.722 1.155 1.00 85.56 124 ALA A N 1
ATOM 1020 C CA . ALA A 1 124 ? -5.175 10.309 0.796 1.00 85.56 124 ALA A CA 1
ATOM 1021 C C . ALA A 1 124 ? -5.122 9.682 -0.603 1.00 85.56 124 ALA A C 1
ATOM 1023 O O . ALA A 1 124 ? -4.190 9.942 -1.363 1.00 85.56 124 ALA A O 1
ATOM 1024 N N . PHE A 1 125 ? -6.141 8.902 -0.970 1.00 86.19 125 PHE A N 1
ATOM 1025 C CA . PHE A 1 125 ? -6.158 8.138 -2.220 1.00 86.19 125 PHE A CA 1
ATOM 1026 C C . PHE A 1 125 ? -7.153 8.664 -3.259 1.00 86.19 125 PHE A C 1
ATOM 1028 O O . PHE A 1 125 ? -7.276 8.052 -4.314 1.00 86.19 125 PHE A O 1
ATOM 1035 N N . ARG A 1 126 ? -7.858 9.780 -3.007 1.00 87.69 126 ARG A N 1
ATOM 1036 C CA . ARG A 1 126 ? -8.824 10.386 -3.949 1.00 87.69 126 ARG A CA 1
ATOM 1037 C C . ARG A 1 126 ? -9.851 9.392 -4.498 1.00 87.69 126 ARG A C 1
ATOM 1039 O O . ARG A 1 126 ? -10.201 9.430 -5.676 1.00 87.69 126 ARG A O 1
ATOM 1046 N N . GLY A 1 127 ? -10.297 8.459 -3.660 1.00 89.19 127 GLY A N 1
ATOM 1047 C CA . GLY A 1 127 ? -11.285 7.453 -4.051 1.00 89.19 127 GLY A CA 1
ATOM 1048 C C . GLY A 1 127 ? -10.766 6.369 -5.001 1.00 89.19 127 GLY A C 1
ATOM 1049 O O . GLY A 1 127 ? -11.557 5.563 -5.482 1.00 89.19 127 GLY A O 1
ATOM 1050 N N . THR A 1 128 ? -9.461 6.306 -5.287 1.00 86.69 128 THR A N 1
ATOM 1051 C CA . THR A 1 128 ? -8.906 5.349 -6.262 1.00 86.69 128 THR A CA 1
ATOM 1052 C C . THR A 1 128 ? -8.509 4.006 -5.647 1.00 86.69 128 THR A C 1
ATOM 1054 O O . THR A 1 128 ? -7.896 3.175 -6.317 1.00 86.69 128 THR A O 1
ATOM 1057 N N . THR A 1 129 ? -8.802 3.801 -4.364 1.00 86.81 129 THR A N 1
ATOM 1058 C CA . THR A 1 129 ? -8.574 2.539 -3.654 1.00 86.81 129 THR A CA 1
ATOM 1059 C C . THR A 1 129 ? -9.819 2.144 -2.866 1.00 86.81 129 THR A C 1
ATOM 1061 O O . THR A 1 129 ? -10.809 2.872 -2.837 1.00 86.81 129 THR A O 1
ATOM 1064 N N . THR A 1 130 ? -9.801 0.963 -2.257 1.00 88.50 130 THR A N 1
ATOM 1065 C CA . THR A 1 130 ? -10.942 0.417 -1.521 1.00 88.50 130 THR A CA 1
ATOM 1066 C C . THR A 1 130 ? -10.496 -0.227 -0.216 1.00 88.50 130 THR A C 1
ATOM 1068 O O . THR A 1 130 ? -9.410 -0.804 -0.131 1.00 88.50 130 THR A O 1
ATOM 1071 N N . ALA A 1 131 ? -11.344 -0.142 0.806 1.00 90.88 131 ALA A N 1
ATOM 1072 C CA . ALA A 1 131 ? -11.145 -0.869 2.046 1.00 90.88 131 ALA A CA 1
ATOM 1073 C C . ALA A 1 131 ? -11.401 -2.358 1.800 1.00 90.88 131 ALA A C 1
ATOM 1075 O O . ALA A 1 131 ? -12.401 -2.743 1.191 1.00 90.88 131 ALA A O 1
ATOM 1076 N N . ILE A 1 132 ? -10.517 -3.212 2.309 1.00 88.75 132 ILE A N 1
ATOM 1077 C CA . ILE A 1 132 ? -10.676 -4.661 2.199 1.00 88.75 132 ILE A CA 1
ATOM 1078 C C . ILE A 1 132 ? -10.961 -5.283 3.563 1.00 88.75 132 ILE A C 1
ATOM 1080 O O . ILE A 1 132 ? -10.395 -4.887 4.579 1.00 88.75 132 ILE A O 1
ATOM 1084 N N . LYS A 1 133 ? -11.862 -6.269 3.577 1.00 89.75 133 LYS A N 1
ATOM 1085 C CA . LYS A 1 133 ? -12.326 -6.943 4.803 1.00 89.75 133 LYS A CA 1
ATOM 1086 C C . LYS A 1 133 ? -11.400 -8.064 5.280 1.00 89.75 133 LYS A C 1
ATOM 1088 O O . LYS A 1 133 ? -11.470 -8.478 6.432 1.00 89.75 133 LYS A O 1
ATOM 1093 N N . LEU A 1 134 ? -10.555 -8.566 4.388 1.00 89.06 134 LEU A N 1
ATOM 1094 C CA . LEU A 1 134 ? -9.588 -9.633 4.630 1.00 89.06 134 LEU A CA 1
ATOM 1095 C C . LEU A 1 134 ? -8.212 -9.156 4.158 1.00 89.06 134 LEU A C 1
ATOM 1097 O O . LEU A 1 134 ? -8.171 -8.280 3.298 1.00 89.06 134 LEU A O 1
ATOM 1101 N N . PRO A 1 135 ? -7.094 -9.740 4.625 1.00 85.44 135 PRO A N 1
ATOM 1102 C CA . PRO A 1 135 ? -5.741 -9.359 4.196 1.00 85.44 135 PRO A CA 1
ATOM 1103 C C . PRO A 1 135 ? -5.408 -9.824 2.763 1.00 85.44 135 PRO A C 1
ATOM 1105 O O . PRO A 1 135 ? -4.249 -10.070 2.435 1.00 85.44 135 PRO A O 1
ATOM 1108 N N . TYR A 1 136 ? -6.422 -9.969 1.906 1.00 83.75 136 TYR A N 1
ATOM 1109 C CA . TYR A 1 136 ? -6.298 -10.400 0.523 1.00 83.75 136 TYR A CA 1
ATOM 1110 C C . TYR A 1 136 ? -7.072 -9.452 -0.398 1.00 83.75 136 TYR A C 1
ATOM 1112 O O . TYR A 1 136 ? -8.223 -9.114 -0.099 1.00 83.75 136 TYR A O 1
ATOM 1120 N N . PRO A 1 137 ? -6.490 -9.061 -1.542 1.00 80.25 137 PRO A N 1
ATOM 1121 C CA . PRO A 1 137 ? -7.190 -8.274 -2.548 1.00 80.25 137 PRO A CA 1
ATOM 1122 C C . PRO A 1 137 ? -8.401 -9.040 -3.096 1.00 80.25 137 PRO A C 1
ATOM 1124 O O . PRO A 1 137 ? -8.360 -10.256 -3.309 1.00 80.25 137 PRO A O 1
ATOM 1127 N N . GLY A 1 138 ? -9.482 -8.311 -3.373 1.00 80.19 138 GLY A N 1
ATOM 1128 C CA . GLY A 1 138 ? -10.751 -8.847 -3.875 1.00 80.19 138 GLY A CA 1
ATOM 1129 C C . GLY A 1 138 ? -10.727 -9.284 -5.343 1.00 80.19 138 GLY A C 1
ATOM 1130 O O . GLY A 1 138 ? -11.660 -8.978 -6.082 1.00 80.19 138 GLY A O 1
ATOM 1131 N N . TYR A 1 139 ? -9.673 -9.967 -5.800 1.00 85.44 139 TYR A N 1
ATOM 1132 C CA . TYR A 1 139 ? -9.615 -10.476 -7.171 1.00 85.44 139 TYR A CA 1
ATOM 1133 C C . TYR A 1 139 ? -10.762 -11.463 -7.444 1.00 85.44 139 TYR A C 1
ATOM 1135 O O . TYR A 1 139 ? -11.166 -12.195 -6.537 1.00 85.44 139 TYR A O 1
ATOM 1143 N N . PRO A 1 140 ? -11.242 -11.587 -8.698 1.00 89.19 140 PRO A N 1
ATOM 1144 C CA . PRO A 1 140 ? -12.323 -12.517 -9.033 1.00 89.19 140 PRO A CA 1
ATOM 1145 C C . PRO A 1 140 ? -12.070 -13.960 -8.567 1.00 89.19 140 PRO A C 1
ATOM 1147 O O . PRO A 1 140 ? -12.983 -14.617 -8.075 1.00 89.19 140 PRO A O 1
ATOM 1150 N N . GLY A 1 141 ? -10.821 -14.432 -8.650 1.00 90.25 141 GLY A N 1
ATOM 1151 C CA . GLY A 1 141 ? -10.430 -15.761 -8.164 1.00 90.25 141 GLY A CA 1
ATOM 1152 C C . GLY A 1 141 ? -10.474 -15.924 -6.639 1.00 90.25 141 GLY A C 1
ATOM 1153 O O . GLY A 1 141 ? -10.586 -17.046 -6.158 1.00 90.25 141 GLY A O 1
ATOM 1154 N N . MET A 1 142 ? -10.431 -14.824 -5.880 1.00 89.25 142 MET A N 1
ATOM 1155 C CA . MET A 1 142 ? -10.529 -14.828 -4.417 1.00 89.25 142 MET A CA 1
ATOM 1156 C C . MET A 1 142 ? -11.974 -14.823 -3.920 1.00 89.25 142 MET A C 1
ATOM 1158 O O . MET A 1 142 ? -12.223 -15.202 -2.775 1.00 89.25 142 MET A O 1
ATOM 1162 N N . LYS A 1 143 ? -12.934 -14.437 -4.770 1.00 90.50 143 LYS A N 1
ATOM 1163 C CA . LYS A 1 143 ? -14.336 -14.264 -4.378 1.00 90.50 143 LYS A CA 1
ATOM 1164 C C . LYS A 1 143 ? -14.930 -15.482 -3.648 1.00 90.50 143 LYS A C 1
ATOM 1166 O O . LYS A 1 143 ? -15.509 -15.265 -2.590 1.00 90.50 143 LYS A O 1
ATOM 1171 N N . PRO A 1 144 ? -14.750 -16.740 -4.104 1.00 93.69 144 PRO A N 1
ATOM 1172 C CA . PRO A 1 144 ? -15.313 -17.896 -3.401 1.00 93.69 144 PRO A CA 1
ATOM 1173 C C . PRO A 1 144 ? -14.804 -18.047 -1.962 1.00 93.69 144 PRO A C 1
ATOM 1175 O O . PRO A 1 144 ? -15.551 -18.471 -1.087 1.00 93.69 144 PRO A O 1
ATOM 1178 N N . PHE A 1 145 ? -13.546 -17.678 -1.705 1.00 91.56 145 PHE A N 1
ATOM 1179 C CA . PHE A 1 145 ? -12.946 -17.748 -0.373 1.00 91.56 145 PHE A CA 1
ATOM 1180 C C . PHE A 1 145 ? -13.451 -16.621 0.527 1.00 91.56 145 PHE A C 1
ATOM 1182 O O . PHE A 1 145 ? -13.764 -16.868 1.686 1.00 91.56 145 PHE A O 1
ATOM 1189 N N . ILE A 1 146 ? -13.591 -15.407 -0.016 1.00 91.00 146 ILE A N 1
ATOM 1190 C CA . ILE A 1 146 ? -14.176 -14.269 0.708 1.00 91.00 146 ILE A CA 1
ATOM 1191 C C . ILE A 1 146 ? -15.639 -14.565 1.067 1.00 91.00 146 ILE A C 1
ATOM 1193 O O . ILE A 1 146 ? -16.046 -14.360 2.206 1.00 91.00 146 ILE A O 1
ATOM 1197 N N . ASP A 1 147 ? -16.415 -15.090 0.115 1.00 92.81 147 ASP A N 1
ATOM 1198 C CA . ASP A 1 147 ? -17.824 -15.436 0.320 1.00 92.81 147 ASP A CA 1
ATOM 1199 C C . ASP A 1 147 ? -17.989 -16.555 1.363 1.00 92.81 147 ASP A C 1
ATOM 1201 O O . ASP A 1 147 ? -18.949 -16.545 2.125 1.00 92.81 147 ASP A O 1
ATOM 1205 N N . SER A 1 148 ? -17.047 -17.506 1.433 1.00 95.69 148 SER A N 1
ATOM 1206 C CA . SER A 1 148 ? -17.110 -18.636 2.374 1.00 95.69 148 SER A CA 1
ATOM 1207 C C . SER A 1 148 ? -16.996 -18.259 3.854 1.00 95.69 148 SER A C 1
ATOM 1209 O O . SER A 1 148 ? -17.271 -19.104 4.700 1.00 95.69 148 SER A O 1
ATOM 1211 N N . VAL A 1 149 ? -16.591 -17.022 4.159 1.00 95.19 149 VAL A N 1
ATOM 1212 C CA . VAL A 1 149 ? -16.441 -16.497 5.528 1.00 95.19 149 VAL A CA 1
ATOM 1213 C C . VAL A 1 149 ? -17.325 -15.271 5.772 1.00 95.19 149 VAL A C 1
ATOM 1215 O O . VAL A 1 149 ? -17.040 -14.457 6.650 1.00 95.19 149 VAL A O 1
ATOM 1218 N N . SER A 1 150 ? -18.373 -15.077 4.964 1.00 93.62 150 SER A N 1
ATOM 1219 C CA . SER A 1 150 ? -19.239 -13.899 5.071 1.00 93.62 150 SER A CA 1
ATOM 1220 C C . SER A 1 150 ? -19.930 -13.800 6.432 1.00 93.62 150 SER A C 1
ATOM 1222 O O . SER A 1 150 ? -20.046 -12.705 6.968 1.00 93.62 150 SER A O 1
ATOM 1224 N N . ASP A 1 151 ? -20.321 -14.936 7.007 1.00 97.12 151 ASP A N 1
ATOM 1225 C CA . ASP A 1 151 ? -20.877 -15.050 8.358 1.00 97.12 151 ASP A CA 1
ATOM 1226 C C . ASP A 1 151 ? -19.895 -14.546 9.427 1.00 97.12 151 ASP A C 1
ATOM 1228 O O . ASP A 1 151 ? -20.272 -13.786 10.320 1.00 97.12 151 ASP A O 1
ATOM 1232 N N . LEU A 1 152 ? -18.609 -14.880 9.294 1.00 96.19 152 LEU A N 1
ATOM 1233 C CA . LEU A 1 152 ? -17.562 -14.360 10.173 1.00 96.19 152 LEU A CA 1
ATOM 1234 C C . LEU A 1 152 ? -17.340 -12.860 9.976 1.00 96.19 152 LEU A C 1
ATOM 1236 O O . LEU A 1 152 ? -17.091 -12.162 10.950 1.00 96.19 152 LEU A O 1
ATOM 1240 N N . LEU A 1 153 ? -17.436 -12.342 8.751 1.00 94.25 153 LEU A N 1
ATOM 1241 C CA . LEU A 1 153 ? -17.308 -10.903 8.485 1.00 94.25 153 LEU A CA 1
ATOM 1242 C C . LEU A 1 153 ? -18.523 -10.093 8.962 1.00 94.25 153 LEU A C 1
ATOM 1244 O O . LEU A 1 153 ? -18.395 -8.893 9.201 1.00 94.25 153 LEU A O 1
ATOM 1248 N N . GLU A 1 154 ? -19.688 -10.727 9.099 1.00 94.69 154 GLU A N 1
ATOM 1249 C CA . GLU A 1 154 ? -20.859 -10.150 9.768 1.00 94.69 154 GLU A CA 1
ATOM 1250 C C . GLU A 1 154 ? -20.679 -10.144 11.290 1.00 94.69 154 GLU A C 1
ATOM 1252 O O . GLU A 1 154 ? -20.974 -9.143 11.941 1.00 94.69 154 GLU A O 1
ATOM 1257 N N . GLN A 1 155 ? -20.150 -11.234 11.856 1.00 95.56 155 GLN A N 1
ATOM 1258 C CA . GLN A 1 155 ? -19.843 -11.326 13.285 1.00 95.56 155 GLN A CA 1
ATOM 1259 C C . GLN A 1 155 ? -18.691 -10.394 13.701 1.00 95.56 155 GLN A C 1
ATOM 1261 O O . GLN A 1 155 ? -18.714 -9.825 14.793 1.00 95.56 155 GLN A O 1
ATOM 1266 N N . TYR A 1 156 ? -17.693 -10.237 12.833 1.00 94.94 156 TYR A N 1
ATOM 1267 C CA . TYR A 1 156 ? -16.468 -9.474 13.055 1.00 94.94 156 TYR A CA 1
ATOM 1268 C C . TYR A 1 156 ? -16.271 -8.462 11.916 1.00 94.94 156 TYR A C 1
ATOM 1270 O O . TYR A 1 156 ? -15.546 -8.736 10.953 1.00 94.94 156 TYR A O 1
ATOM 1278 N N . PRO A 1 157 ? -16.895 -7.275 11.997 1.00 94.44 157 PRO A N 1
ATOM 1279 C CA . PRO A 1 157 ? -16.854 -6.281 10.931 1.00 94.44 157 PRO A CA 1
ATOM 1280 C C . PRO A 1 157 ? -15.502 -5.544 10.906 1.00 94.44 157 PRO A C 1
ATOM 1282 O O . PRO A 1 157 ? -15.362 -4.415 11.365 1.00 94.44 157 PRO A O 1
ATOM 1285 N N . THR A 1 158 ? -14.484 -6.176 10.319 1.00 93.75 158 THR A N 1
ATOM 1286 C CA . THR A 1 158 ? -13.064 -5.748 10.307 1.00 93.75 158 THR A CA 1
ATOM 1287 C C . THR A 1 158 ? -12.773 -4.363 9.711 1.00 93.75 158 THR A C 1
ATOM 1289 O O . THR A 1 158 ? -11.657 -3.860 9.834 1.00 93.75 158 THR A O 1
ATOM 1292 N N . THR A 1 159 ? -13.753 -3.744 9.053 1.00 94.44 159 THR A N 1
ATOM 1293 C CA . THR A 1 159 ? -13.638 -2.435 8.384 1.00 94.44 159 THR A CA 1
ATOM 1294 C C . THR A 1 159 ? -14.608 -1.391 8.931 1.00 94.44 159 THR A C 1
ATOM 1296 O O . THR A 1 159 ? -14.639 -0.281 8.412 1.00 94.44 159 THR A O 1
ATOM 1299 N N . GLU A 1 160 ? -15.394 -1.722 9.959 1.00 97.00 160 GLU A N 1
ATOM 1300 C CA . GLU A 1 160 ? -16.322 -0.776 10.577 1.00 97.00 160 GLU A CA 1
ATOM 1301 C C . GLU A 1 160 ? -15.562 0.378 11.242 1.00 97.00 160 GLU A C 1
ATOM 1303 O O . GLU A 1 160 ? -14.630 0.157 12.013 1.00 97.00 160 GLU A O 1
ATOM 1308 N N . PHE A 1 161 ? -16.004 1.605 10.969 1.00 98.00 161 PHE A N 1
ATOM 1309 C CA . PHE A 1 161 ? -15.623 2.797 11.718 1.00 98.00 161 PHE A CA 1
ATOM 1310 C C . PHE A 1 161 ? -16.696 3.084 12.776 1.00 98.00 161 PHE A C 1
ATOM 1312 O O . PHE A 1 161 ? -17.860 3.308 12.438 1.00 98.00 161 PHE A O 1
ATOM 1319 N N . ASN A 1 162 ? -16.326 3.024 14.058 1.00 98.25 162 ASN A N 1
ATOM 1320 C CA . ASN A 1 162 ? -17.254 3.164 15.179 1.00 98.25 162 ASN A CA 1
ATOM 1321 C C . ASN A 1 162 ? -16.537 3.631 16.460 1.00 98.25 162 ASN A C 1
ATOM 1323 O O . ASN A 1 162 ? -16.000 2.832 17.231 1.00 98.25 162 ASN A O 1
ATOM 1327 N N . LEU A 1 163 ? -16.560 4.942 16.711 1.00 97.50 163 LEU A N 1
ATOM 1328 C CA . LEU A 1 163 ? -15.896 5.538 17.876 1.00 97.50 163 LEU A CA 1
ATOM 1329 C C . LEU A 1 163 ? -16.502 5.099 19.218 1.00 97.50 163 LEU A C 1
ATOM 1331 O O . LEU A 1 163 ? -15.773 5.045 20.207 1.00 97.50 163 LEU A O 1
ATOM 1335 N N . ASP A 1 164 ? -17.787 4.740 19.259 1.00 97.38 164 ASP A N 1
ATOM 1336 C CA . ASP A 1 164 ? -18.440 4.279 20.488 1.00 97.38 164 ASP A CA 1
ATOM 1337 C C . ASP A 1 164 ? -17.936 2.887 20.886 1.00 97.38 164 ASP A C 1
ATOM 1339 O O . ASP A 1 164 ? -17.534 2.687 22.030 1.00 97.38 164 ASP A O 1
ATOM 1343 N N . LYS A 1 165 ? -17.849 1.948 19.930 1.00 97.88 165 LYS A N 1
ATOM 1344 C CA . LYS A 1 165 ? -17.240 0.623 20.160 1.00 97.88 165 LYS A CA 1
ATOM 1345 C C . LYS A 1 165 ? -15.763 0.729 20.526 1.00 97.88 165 LYS A C 1
ATOM 1347 O O . LYS A 1 165 ? -15.286 -0.010 21.384 1.00 97.88 165 LYS A O 1
ATOM 1352 N N . SER A 1 166 ? -15.038 1.655 19.893 1.00 98.00 166 SER A N 1
ATOM 1353 C CA . SER A 1 166 ? -13.656 1.947 20.279 1.00 98.00 166 SER A CA 1
ATOM 1354 C C . SER A 1 166 ? -13.583 2.397 21.739 1.00 98.00 166 SER A C 1
ATOM 1356 O O . SER A 1 166 ? -12.784 1.860 22.501 1.00 98.00 166 SER A O 1
ATOM 1358 N N . ALA A 1 167 ? -14.407 3.367 22.142 1.00 96.88 167 ALA A N 1
ATOM 1359 C CA . ALA A 1 167 ? -14.420 3.879 23.508 1.00 96.88 167 ALA A CA 1
ATOM 1360 C C . ALA A 1 167 ? -14.821 2.799 24.526 1.00 96.88 167 ALA A C 1
ATOM 1362 O O . ALA A 1 167 ? -14.175 2.679 25.563 1.00 96.88 167 ALA A O 1
ATOM 1363 N N . GLU A 1 168 ? -15.824 1.977 24.209 1.00 97.62 168 GLU A N 1
ATOM 1364 C CA . GLU A 1 168 ? -16.267 0.858 25.046 1.00 97.62 168 GLU A CA 1
ATOM 1365 C C . GLU A 1 168 ? -15.122 -0.123 25.335 1.00 97.62 168 GLU A C 1
ATOM 1367 O O . GLU A 1 168 ? -14.859 -0.432 26.498 1.00 97.62 168 GLU A O 1
ATOM 1372 N N . LEU A 1 169 ? -14.397 -0.562 24.299 1.00 98.00 169 LEU A N 1
ATOM 1373 C CA . LEU A 1 169 ? -13.261 -1.477 24.448 1.00 98.00 169 LEU A CA 1
ATOM 1374 C C . LEU A 1 169 ? -12.115 -0.848 25.248 1.00 98.00 169 LEU A C 1
ATOM 1376 O O . LEU A 1 169 ? -11.522 -1.515 26.097 1.00 98.00 169 LEU A O 1
ATOM 1380 N N . MET A 1 170 ? -11.818 0.434 25.024 1.00 97.88 170 MET A N 1
ATOM 1381 C CA . MET A 1 170 ? -10.784 1.143 25.783 1.00 97.88 170 MET A CA 1
ATOM 1382 C C . MET A 1 170 ? -11.162 1.252 27.269 1.00 97.88 170 MET A C 1
ATOM 1384 O O . MET A 1 170 ? -10.360 0.898 28.133 1.00 97.88 170 MET A O 1
ATOM 1388 N N . THR A 1 171 ? -12.399 1.643 27.589 1.00 97.25 171 THR A N 1
ATOM 1389 C CA . THR A 1 171 ? -12.880 1.728 28.978 1.00 97.25 171 THR A CA 1
ATOM 1390 C C . THR A 1 171 ? -12.949 0.363 29.659 1.00 97.25 171 THR A C 1
ATOM 1392 O O . THR A 1 171 ? -12.534 0.240 30.811 1.00 97.25 171 THR A O 1
ATOM 1395 N N . ALA A 1 172 ? -13.389 -0.685 28.957 1.00 97.62 172 ALA A N 1
ATOM 1396 C CA . ALA A 1 172 ? -13.384 -2.053 29.482 1.00 97.62 172 ALA A CA 1
ATOM 1397 C C . ALA A 1 172 ? -11.972 -2.539 29.858 1.00 97.62 172 ALA A C 1
ATOM 1399 O O . ALA A 1 172 ? -11.818 -3.362 30.759 1.00 97.62 172 ALA A O 1
ATOM 1400 N N . ASN A 1 173 ? -10.944 -1.984 29.212 1.00 97.56 173 ASN A N 1
ATOM 1401 C CA . ASN A 1 173 ? -9.537 -2.273 29.473 1.00 97.56 173 ASN A CA 1
ATOM 1402 C C . ASN A 1 173 ? -8.857 -1.257 30.411 1.00 97.56 173 ASN A C 1
ATOM 1404 O O . ASN A 1 173 ? -7.634 -1.259 30.538 1.00 97.56 173 ASN A O 1
ATOM 1408 N N . GLY A 1 174 ? -9.636 -0.422 31.107 1.00 96.12 174 GLY A N 1
ATOM 1409 C CA . GLY A 1 174 ? -9.142 0.478 32.154 1.00 96.12 174 GLY A CA 1
ATOM 1410 C C . GLY A 1 174 ? -8.563 1.801 31.652 1.00 96.12 174 GLY A C 1
ATOM 1411 O O . GLY A 1 174 ? -7.898 2.491 32.423 1.00 96.12 174 GLY A O 1
ATOM 1412 N N . TYR A 1 175 ? -8.802 2.161 30.388 1.00 95.75 175 TYR A N 1
ATOM 1413 C CA . TYR A 1 175 ? -8.443 3.473 29.855 1.00 95.75 175 TYR A CA 1
ATOM 1414 C C . TYR A 1 175 ? -9.575 4.479 30.073 1.00 95.75 175 TYR A C 1
ATOM 1416 O O . TYR A 1 175 ? -10.751 4.188 29.844 1.00 95.75 175 TYR A O 1
ATOM 1424 N N . GLU A 1 176 ? -9.205 5.694 30.459 1.00 93.50 176 GLU A N 1
ATOM 1425 C CA . GLU A 1 176 ? -10.114 6.826 30.612 1.00 93.50 176 GLU A CA 1
ATOM 1426 C C . GLU A 1 176 ? -9.615 7.987 29.754 1.00 93.50 176 GLU A C 1
ATOM 1428 O O . GLU A 1 176 ? -8.409 8.139 29.551 1.00 93.50 176 GLU A O 1
ATOM 1433 N N . LYS A 1 177 ? -10.552 8.794 29.251 1.00 89.50 177 LYS A N 1
ATOM 1434 C CA . LYS A 1 177 ? -10.217 10.036 28.554 1.00 89.50 177 LYS A CA 1
ATOM 1435 C C . LYS A 1 177 ? -9.570 11.005 29.525 1.00 89.50 177 LYS A C 1
ATOM 1437 O O . LYS A 1 177 ? -10.056 11.162 30.649 1.00 89.50 177 LYS A O 1
ATOM 1442 N N . ASP A 1 178 ? -8.514 11.664 29.084 1.00 88.19 178 ASP A N 1
ATOM 1443 C CA . ASP A 1 178 ? -7.911 12.734 29.862 1.00 88.19 178 ASP A CA 1
ATOM 1444 C C . ASP A 1 178 ? -8.533 14.092 29.481 1.00 88.19 178 ASP A C 1
ATOM 1446 O O . ASP A 1 178 ? -9.637 14.171 28.934 1.00 88.19 178 ASP A O 1
ATOM 1450 N N . GLY A 1 179 ? -7.876 15.193 29.849 1.00 87.88 179 GLY A N 1
ATOM 1451 C CA . GLY A 1 179 ? -8.365 16.537 29.534 1.00 87.88 179 GLY A CA 1
ATOM 1452 C C . GLY A 1 179 ? -8.340 16.884 28.041 1.00 87.88 179 GLY A C 1
ATOM 1453 O O . GLY A 1 179 ? -8.968 17.869 27.652 1.00 87.88 179 GLY A O 1
ATOM 1454 N N . GLU A 1 180 ? -7.627 16.109 27.224 1.00 87.06 180 GLU A N 1
ATOM 1455 C CA . GLU A 1 180 ? -7.487 16.291 25.777 1.00 87.06 180 GLU A CA 1
ATOM 1456 C C . GLU A 1 180 ? -8.409 15.359 24.973 1.00 87.06 180 GLU A C 1
ATOM 1458 O O . GLU A 1 180 ? -8.604 15.581 23.775 1.00 87.06 180 GLU A O 1
ATOM 1463 N N . GLY A 1 181 ? -9.056 14.395 25.640 1.00 71.06 181 GLY A N 1
ATOM 1464 C CA . GLY A 1 181 ? -10.038 13.477 25.058 1.00 71.06 181 GLY A CA 1
ATOM 1465 C C . GLY A 1 181 ? -9.600 12.027 25.117 1.00 71.06 181 GLY A C 1
ATOM 1466 O O . GLY A 1 181 ? -10.147 11.268 24.283 1.00 71.06 181 GLY A O 1
#

Radius of gyration: 22.98 Å; chains: 1; bounding box: 49×41×62 Å